Protein AF-A0A1V6ESP2-F1 (afdb_monomer_lite)

Sequence (107 aa):
MDVANRYYRDIPERVEDYFLNAGRGKVIGIAPYDMAGALLIAQEAGCIVTDAYGLTFDNLLLLDSSKGNHRSIVAAATMSLHEKLMSFFDTRIKQYEELLTRHIPSK

Structure (mmCIF, N/CA/C/O backbone):
data_AF-A0A1V6ESP2-F1
#
_entry.id   AF-A0A1V6ESP2-F1
#
loop_
_atom_site.group_PDB
_atom_site.id
_atom_site.type_symbol
_atom_site.label_atom_id
_atom_site.label_alt_id
_atom_site.label_comp_id
_atom_site.label_asym_id
_atom_site.label_entity_id
_atom_site.label_seq_id
_atom_site.pdbx_PDB_ins_code
_atom_site.Cartn_x
_atom_site.Cartn_y
_atom_site.Cartn_z
_atom_site.occupancy
_atom_site.B_iso_or_equiv
_atom_site.auth_seq_id
_atom_site.auth_comp_id
_atom_site.auth_asym_id
_atom_site.auth_atom_id
_atom_site.pdbx_PDB_model_num
ATOM 1 N N . MET A 1 1 ? 2.142 -3.852 7.247 1.00 85.94 1 MET A N 1
ATOM 2 C CA . MET A 1 1 ? 2.449 -2.602 6.528 1.00 85.94 1 MET A CA 1
ATOM 3 C C . MET A 1 1 ? 3.317 -2.951 5.341 1.00 85.94 1 MET A C 1
ATOM 5 O O . MET A 1 1 ? 4.227 -3.753 5.507 1.00 85.94 1 MET A O 1
ATOM 9 N N . ASP A 1 2 ? 3.038 -2.349 4.193 1.00 93.56 2 ASP A N 1
ATOM 10 C CA . ASP A 1 2 ? 3.846 -2.417 2.978 1.00 93.56 2 ASP A CA 1
ATOM 11 C C . ASP A 1 2 ? 3.870 -1.027 2.342 1.00 93.56 2 ASP A C 1
ATOM 13 O O . ASP A 1 2 ? 2.826 -0.390 2.211 1.00 93.56 2 ASP A O 1
ATOM 17 N N . VAL A 1 3 ? 5.055 -0.556 1.962 1.00 95.25 3 VAL A N 1
ATOM 18 C CA . VAL A 1 3 ? 5.242 0.728 1.273 1.00 95.25 3 VAL A CA 1
ATOM 19 C C . VAL A 1 3 ? 6.023 0.576 -0.032 1.00 95.25 3 VAL A C 1
ATOM 21 O O . VAL A 1 3 ? 6.254 1.569 -0.710 1.00 95.25 3 VAL A O 1
ATOM 24 N N . ALA A 1 4 ? 6.426 -0.638 -0.422 1.00 93.75 4 ALA A N 1
ATOM 25 C CA . ALA A 1 4 ? 7.282 -0.857 -1.588 1.00 93.75 4 ALA A CA 1
ATOM 26 C C . ALA A 1 4 ? 6.604 -0.376 -2.879 1.00 93.75 4 ALA A C 1
ATOM 28 O O . ALA A 1 4 ? 7.244 0.228 -3.737 1.00 93.75 4 ALA A O 1
ATOM 29 N N . ASN A 1 5 ? 5.285 -0.563 -2.971 1.00 93.06 5 ASN A N 1
ATOM 30 C CA . ASN A 1 5 ? 4.485 -0.080 -4.092 1.00 93.06 5 ASN A CA 1
ATOM 31 C C . ASN A 1 5 ? 4.603 1.442 -4.324 1.00 93.06 5 ASN A C 1
ATOM 33 O O . ASN A 1 5 ? 4.452 1.860 -5.468 1.00 93.06 5 ASN A O 1
ATOM 37 N N . ARG A 1 6 ? 4.922 2.250 -3.293 1.00 95.88 6 ARG A N 1
ATOM 38 C CA . ARG A 1 6 ? 5.196 3.691 -3.450 1.00 95.88 6 ARG A CA 1
ATOM 39 C C . ARG A 1 6 ? 6.350 3.922 -4.411 1.00 95.88 6 ARG A C 1
ATOM 41 O O . ARG A 1 6 ? 6.144 4.578 -5.415 1.00 95.88 6 ARG A O 1
ATOM 48 N N . TYR A 1 7 ? 7.502 3.286 -4.193 1.00 95.50 7 TYR A N 1
ATOM 49 C CA . TYR A 1 7 ? 8.660 3.452 -5.078 1.00 95.50 7 TYR A CA 1
ATOM 50 C C . TYR A 1 7 ? 8.338 3.080 -6.528 1.00 95.50 7 TYR A C 1
ATOM 52 O O . TYR A 1 7 ? 8.714 3.798 -7.448 1.00 95.50 7 TYR A O 1
ATOM 60 N N . TYR A 1 8 ? 7.617 1.972 -6.744 1.00 94.50 8 TYR A N 1
ATOM 61 C CA . TYR A 1 8 ? 7.247 1.551 -8.097 1.00 94.50 8 TYR A CA 1
ATOM 62 C C . TYR A 1 8 ? 6.289 2.537 -8.781 1.00 94.50 8 TYR A C 1
ATOM 64 O O . TYR A 1 8 ? 6.363 2.712 -9.991 1.00 94.50 8 TYR A O 1
ATOM 72 N N . ARG A 1 9 ? 5.383 3.178 -8.034 1.00 93.75 9 ARG A N 1
ATOM 73 C CA . ARG A 1 9 ? 4.425 4.150 -8.584 1.00 93.75 9 ARG A CA 1
ATOM 74 C C . ARG A 1 9 ? 4.996 5.564 -8.705 1.00 93.75 9 ARG A C 1
ATOM 76 O O . ARG A 1 9 ? 4.614 6.266 -9.634 1.00 93.75 9 ARG A O 1
ATOM 83 N N . ASP A 1 10 ? 5.879 5.954 -7.794 1.00 95.50 10 ASP A N 1
ATOM 84 C CA . ASP A 1 10 ? 6.438 7.303 -7.693 1.00 95.50 10 ASP A CA 1
ATOM 85 C C . ASP A 1 10 ? 7.638 7.478 -8.646 1.00 95.50 10 ASP A C 1
ATOM 87 O O . ASP A 1 10 ? 7.757 8.517 -9.292 1.00 95.50 10 ASP A O 1
ATOM 91 N N . ILE A 1 11 ? 8.495 6.454 -8.791 1.00 95.38 11 ILE A N 1
ATOM 92 C CA . ILE A 1 11 ? 9.692 6.477 -9.658 1.00 95.38 11 ILE A CA 1
ATOM 93 C C . ILE A 1 11 ? 9.866 5.184 -10.491 1.00 95.38 11 ILE A C 1
ATOM 95 O O . ILE A 1 11 ? 10.935 4.561 -10.447 1.00 95.38 11 ILE A O 1
ATOM 99 N N . PRO A 1 12 ? 8.855 4.748 -11.274 1.00 93.69 12 PRO A N 1
ATOM 100 C CA . PRO A 1 12 ? 8.884 3.473 -12.001 1.00 93.69 12 PRO A CA 1
ATOM 101 C C . PRO A 1 12 ? 10.128 3.302 -12.874 1.00 93.69 12 PRO A C 1
ATOM 103 O O . PRO A 1 12 ? 10.741 2.235 -12.843 1.00 93.69 12 PRO A O 1
ATOM 106 N N . GLU A 1 13 ? 10.569 4.348 -13.586 1.00 94.00 13 GLU A N 1
ATOM 107 C CA . GLU A 1 13 ? 11.723 4.243 -14.494 1.00 94.00 13 GLU A CA 1
ATOM 108 C C . GLU A 1 13 ? 13.044 3.989 -13.757 1.00 94.00 13 GLU A C 1
ATOM 110 O O . GLU A 1 13 ? 14.039 3.598 -14.367 1.00 94.00 13 GLU A O 1
ATOM 115 N N . ARG A 1 14 ? 13.075 4.232 -12.443 1.00 92.50 14 ARG A N 1
ATOM 116 C CA . ARG A 1 14 ? 14.250 4.024 -11.595 1.00 92.50 14 ARG A CA 1
ATOM 117 C C . ARG A 1 14 ? 14.257 2.667 -10.925 1.00 92.50 14 ARG A C 1
ATOM 119 O O . ARG A 1 14 ? 15.339 2.179 -10.607 1.00 92.50 14 ARG A O 1
ATOM 126 N N . VAL A 1 15 ? 13.081 2.088 -10.672 1.00 94.00 15 VAL A N 1
ATOM 127 C CA . VAL A 1 15 ? 12.984 0.887 -9.840 1.00 94.00 15 VAL A CA 1
ATOM 128 C C . VAL A 1 15 ? 12.418 -0.350 -10.526 1.00 94.00 15 VAL A C 1
ATOM 130 O O . VAL A 1 15 ? 12.546 -1.433 -9.958 1.00 94.00 15 VAL A O 1
ATOM 133 N N . GLU A 1 16 ? 11.839 -0.244 -11.725 1.00 94.50 16 GLU A N 1
ATOM 134 C CA . GLU A 1 16 ? 11.164 -1.365 -12.398 1.00 94.50 16 GLU A CA 1
ATOM 135 C C . GLU A 1 16 ? 12.038 -2.624 -12.502 1.00 94.50 16 GLU A C 1
ATOM 137 O O . GLU A 1 16 ? 11.565 -3.710 -12.162 1.00 94.50 16 GLU A O 1
ATOM 142 N N . ASP A 1 17 ? 13.325 -2.483 -12.826 1.00 94.88 17 ASP A N 1
ATOM 143 C CA . ASP A 1 17 ? 14.262 -3.611 -12.886 1.00 94.88 17 ASP A CA 1
ATOM 144 C C . ASP A 1 17 ? 14.411 -4.332 -11.538 1.00 94.88 17 ASP A C 1
ATOM 146 O O . ASP A 1 17 ? 14.458 -5.561 -11.503 1.00 94.88 17 ASP A O 1
ATOM 150 N N . TYR A 1 18 ? 14.434 -3.618 -10.406 1.00 94.12 18 TYR A N 1
ATOM 151 C CA . TYR A 1 18 ? 14.499 -4.263 -9.087 1.00 94.12 18 TYR A CA 1
ATOM 152 C C . TYR A 1 18 ? 13.242 -5.091 -8.810 1.00 94.12 18 TYR A C 1
ATOM 154 O O . TYR A 1 18 ? 13.344 -6.212 -8.309 1.00 94.12 18 TYR A O 1
ATOM 162 N N . PHE A 1 19 ? 12.064 -4.575 -9.172 1.00 94.75 19 PHE A N 1
ATOM 163 C CA . PHE A 1 19 ? 10.796 -5.284 -8.991 1.00 94.75 19 PHE A CA 1
ATOM 164 C C . PHE A 1 19 ? 10.677 -6.492 -9.923 1.00 94.75 19 PHE A C 1
ATOM 166 O O . PHE A 1 19 ? 10.253 -7.558 -9.476 1.00 94.75 19 PHE A O 1
ATOM 173 N N . LEU A 1 20 ? 11.081 -6.353 -11.189 1.00 95.19 20 LEU A N 1
ATOM 174 C CA . LEU A 1 20 ? 11.118 -7.452 -12.154 1.00 95.19 20 LEU A CA 1
ATOM 175 C C . LEU A 1 20 ? 12.105 -8.537 -11.722 1.00 95.19 20 LEU A C 1
ATOM 177 O O . LEU A 1 20 ? 11.764 -9.718 -11.766 1.00 95.19 20 LEU A O 1
ATOM 181 N N . ASN A 1 21 ? 13.300 -8.159 -11.267 1.00 95.38 21 ASN A N 1
ATOM 182 C CA . ASN A 1 21 ? 14.305 -9.107 -10.788 1.00 95.38 21 ASN A CA 1
ATOM 183 C C . ASN A 1 21 ? 13.817 -9.852 -9.539 1.00 95.38 21 ASN A C 1
ATOM 185 O O . ASN A 1 21 ? 13.931 -11.077 -9.472 1.00 95.38 21 ASN A O 1
ATOM 189 N N . ALA A 1 22 ? 13.203 -9.143 -8.587 1.00 94.12 22 ALA A N 1
ATOM 190 C CA . ALA A 1 22 ? 12.616 -9.753 -7.396 1.00 94.12 22 ALA A CA 1
ATOM 191 C C . ALA A 1 22 ? 11.465 -10.717 -7.739 1.00 94.12 22 ALA A C 1
ATOM 193 O O . ALA A 1 22 ? 11.372 -11.799 -7.159 1.00 94.12 22 ALA A O 1
ATOM 194 N N . GLY A 1 23 ? 10.616 -10.363 -8.707 1.00 92.25 23 GLY A N 1
ATOM 195 C CA . GLY A 1 23 ? 9.492 -11.187 -9.160 1.00 92.25 23 GLY A CA 1
ATOM 196 C C . GLY A 1 23 ? 9.799 -12.117 -10.336 1.00 92.25 23 GLY A C 1
ATOM 197 O O . GLY A 1 23 ? 8.868 -12.624 -10.961 1.00 92.25 23 GLY A O 1
ATOM 198 N N . ARG A 1 24 ? 11.081 -12.352 -10.658 1.00 94.06 24 ARG A N 1
ATOM 199 C CA . ARG A 1 24 ? 11.541 -13.258 -11.732 1.00 94.06 24 ARG A CA 1
ATOM 200 C C . ARG A 1 24 ? 10.867 -12.992 -13.088 1.00 94.06 24 ARG A C 1
ATOM 202 O O . ARG A 1 24 ? 10.357 -13.904 -13.735 1.00 94.06 24 ARG A O 1
ATOM 209 N N . GLY A 1 25 ? 10.864 -11.730 -13.508 1.00 93.19 25 GLY A N 1
ATOM 210 C CA . GLY A 1 25 ? 10.286 -11.268 -14.775 1.00 93.19 25 GLY A CA 1
ATOM 211 C C . GLY A 1 25 ? 8.860 -10.724 -14.666 1.00 93.19 25 GLY A C 1
ATOM 212 O O . GLY A 1 25 ? 8.274 -10.354 -15.680 1.00 93.19 25 GLY A O 1
ATOM 213 N N . LYS A 1 26 ? 8.293 -10.640 -13.457 1.00 91.06 26 LYS A N 1
ATOM 214 C CA . LYS A 1 26 ? 7.034 -9.933 -13.183 1.00 91.06 26 LYS A CA 1
ATOM 215 C C . LYS A 1 26 ? 7.243 -8.893 -12.093 1.00 91.06 26 LYS A C 1
ATOM 217 O O . LYS A 1 26 ? 7.999 -9.123 -11.159 1.00 91.06 26 LYS A O 1
ATOM 222 N N . VAL A 1 27 ? 6.555 -7.759 -12.200 1.00 91.44 27 VAL A N 1
ATOM 223 C CA . VAL A 1 27 ? 6.543 -6.753 -11.132 1.00 91.44 27 VAL A CA 1
ATOM 224 C C . VAL A 1 27 ? 5.817 -7.358 -9.938 1.00 91.44 27 VAL A C 1
ATOM 226 O O . VAL A 1 27 ? 4.632 -7.673 -10.034 1.00 91.44 27 VAL A O 1
ATOM 229 N N . ILE A 1 28 ? 6.534 -7.547 -8.834 1.00 88.81 28 ILE A N 1
ATOM 230 C CA . ILE A 1 28 ? 5.968 -8.110 -7.609 1.00 88.81 28 ILE A CA 1
ATOM 231 C C . ILE A 1 28 ? 5.261 -7.032 -6.777 1.00 88.81 28 ILE A C 1
ATOM 233 O O . ILE A 1 28 ? 5.654 -5.867 -6.765 1.00 88.81 28 ILE A O 1
ATOM 237 N N . GLY A 1 29 ? 4.205 -7.419 -6.076 1.00 88.12 29 GLY A N 1
ATOM 238 C CA . GLY A 1 29 ? 3.474 -6.586 -5.128 1.00 88.12 29 GLY A CA 1
ATOM 239 C C . GLY A 1 29 ? 2.504 -7.449 -4.331 1.00 88.12 29 GLY A C 1
ATOM 240 O O . GLY A 1 29 ? 2.322 -8.624 -4.652 1.00 88.12 29 GLY A O 1
ATOM 241 N N . ILE A 1 30 ? 1.893 -6.878 -3.293 1.00 87.31 30 ILE A N 1
ATOM 242 C CA . ILE A 1 30 ? 0.813 -7.557 -2.574 1.00 87.31 30 ILE A CA 1
ATOM 243 C C . ILE A 1 30 ? -0.358 -7.737 -3.535 1.00 87.31 30 ILE A C 1
ATOM 245 O O . ILE A 1 30 ? -0.847 -6.761 -4.115 1.00 87.31 30 ILE A O 1
ATOM 249 N N . ALA A 1 31 ? -0.811 -8.979 -3.690 1.00 88.12 31 ALA A N 1
ATOM 250 C CA . ALA A 1 31 ? -2.031 -9.236 -4.421 1.00 88.12 31 ALA A CA 1
ATOM 251 C C . ALA A 1 31 ? -3.230 -8.750 -3.583 1.00 88.12 31 ALA A C 1
ATOM 253 O O . ALA A 1 31 ? -3.317 -9.068 -2.395 1.00 88.12 31 ALA A O 1
ATOM 254 N N . PRO A 1 32 ? -4.176 -7.999 -4.167 1.00 91.00 32 PRO A N 1
ATOM 255 C CA . PRO A 1 32 ? -5.325 -7.455 -3.440 1.00 91.00 32 PRO A CA 1
ATOM 256 C C . PRO A 1 32 ? -6.131 -8.480 -2.632 1.00 91.00 32 PRO A C 1
ATOM 258 O O . PRO A 1 32 ? -6.599 -8.184 -1.532 1.00 91.00 32 PRO A O 1
ATOM 261 N N . TYR A 1 33 ? -6.279 -9.701 -3.146 1.00 91.62 33 TYR A N 1
ATOM 262 C CA . TYR A 1 33 ? -6.985 -10.769 -2.441 1.00 91.62 33 TYR A CA 1
ATOM 263 C C . TYR A 1 33 ? -6.255 -11.239 -1.168 1.00 91.62 33 TYR A C 1
ATOM 265 O O . TYR A 1 33 ? -6.925 -11.623 -0.212 1.00 91.62 33 TYR A O 1
ATOM 273 N N . ASP A 1 34 ? -4.920 -11.149 -1.103 1.00 89.75 34 ASP A N 1
ATOM 274 C CA . ASP A 1 34 ? -4.135 -11.558 0.074 1.00 89.75 34 ASP A CA 1
ATOM 275 C C . ASP A 1 34 ? -4.355 -10.610 1.263 1.00 89.75 34 ASP A C 1
ATOM 277 O O . ASP A 1 34 ? -4.273 -11.013 2.424 1.00 89.75 34 ASP A O 1
ATOM 281 N N . MET A 1 35 ? -4.661 -9.339 0.987 1.00 90.19 35 MET A N 1
ATOM 282 C CA . MET A 1 35 ? -4.904 -8.320 2.014 1.00 90.19 35 MET A CA 1
ATOM 283 C C . MET A 1 35 ? -6.372 -8.208 2.439 1.00 90.19 35 MET A C 1
ATOM 285 O O . MET A 1 35 ? -6.631 -7.679 3.518 1.00 90.19 35 MET A O 1
ATOM 289 N N . ALA A 1 36 ? -7.325 -8.720 1.654 1.00 91.81 36 ALA A N 1
ATOM 290 C CA . ALA A 1 36 ? -8.760 -8.523 1.883 1.00 91.81 36 ALA A CA 1
ATOM 291 C C . ALA A 1 36 ? -9.230 -8.979 3.277 1.00 91.81 36 ALA A C 1
ATOM 293 O O . ALA A 1 36 ? -9.903 -8.230 3.983 1.00 91.81 36 ALA A O 1
ATOM 294 N N . GLY A 1 37 ? -8.833 -10.183 3.704 1.00 93.75 37 GLY A N 1
ATOM 295 C CA . GLY A 1 37 ? -9.219 -10.712 5.017 1.00 93.75 37 GLY A CA 1
ATOM 296 C C . GLY A 1 37 ? -8.632 -9.908 6.180 1.00 93.75 37 GLY A C 1
ATOM 297 O O . GLY A 1 37 ? -9.334 -9.592 7.138 1.00 93.75 37 GLY A O 1
ATOM 298 N N . ALA A 1 38 ? -7.355 -9.526 6.080 1.00 93.00 38 ALA A N 1
ATOM 299 C CA . ALA A 1 38 ? -6.690 -8.719 7.101 1.00 93.00 38 ALA A CA 1
ATOM 300 C C . ALA A 1 38 ? -7.265 -7.295 7.180 1.00 93.00 38 ALA A C 1
ATOM 302 O O . ALA A 1 38 ? -7.390 -6.751 8.276 1.00 93.00 38 ALA A O 1
ATOM 303 N N . LEU A 1 39 ? -7.639 -6.713 6.036 1.00 93.94 39 LEU A N 1
ATOM 304 C CA . LEU A 1 39 ? -8.313 -5.418 5.950 1.00 93.94 39 LEU A CA 1
ATOM 305 C C . LEU A 1 39 ? -9.634 -5.425 6.712 1.00 93.94 39 LEU A C 1
ATOM 307 O O . LEU A 1 39 ? -9.819 -4.579 7.583 1.00 93.94 39 LEU A O 1
ATOM 311 N N . LEU A 1 40 ? -10.494 -6.412 6.440 1.00 94.69 40 LEU A N 1
ATOM 312 C CA . LEU A 1 40 ? -11.785 -6.542 7.112 1.00 94.69 40 LEU A CA 1
ATOM 313 C C . LEU A 1 40 ? -11.610 -6.658 8.631 1.00 94.69 40 LEU A C 1
ATOM 315 O O . LEU A 1 40 ? -12.212 -5.898 9.379 1.00 94.69 40 LEU A O 1
ATOM 319 N N . ILE A 1 41 ? -10.730 -7.555 9.090 1.00 97.50 41 ILE A N 1
ATOM 320 C CA . ILE A 1 41 ? -10.466 -7.739 10.527 1.00 97.50 41 ILE A CA 1
ATOM 321 C C . ILE A 1 41 ? -9.964 -6.440 11.164 1.00 97.50 41 ILE A C 1
ATOM 323 O O . ILE A 1 41 ? -10.416 -6.068 12.244 1.00 97.50 41 ILE A O 1
ATOM 327 N N . ALA A 1 42 ? -9.026 -5.746 10.516 1.00 96.56 42 ALA A N 1
ATOM 328 C CA . ALA A 1 42 ? -8.466 -4.510 11.044 1.00 96.56 42 ALA A CA 1
ATOM 329 C C . ALA A 1 42 ? -9.523 -3.399 11.137 1.00 96.56 42 ALA A C 1
ATOM 331 O O . ALA A 1 42 ? -9.581 -2.710 12.155 1.00 96.56 42 ALA A O 1
ATOM 332 N N . GLN A 1 43 ? -10.367 -3.251 10.113 1.00 95.25 43 GLN A N 1
ATOM 333 C CA . GLN A 1 43 ? -11.452 -2.269 10.091 1.00 95.25 43 GLN A CA 1
ATOM 334 C C . GLN A 1 43 ? -12.498 -2.558 11.176 1.00 95.25 43 GLN A C 1
ATOM 336 O O . GLN A 1 43 ? -12.842 -1.654 11.933 1.00 95.25 43 GLN A O 1
ATOM 341 N N . GLU A 1 44 ? -12.933 -3.813 11.320 1.00 97.88 44 GLU A N 1
ATOM 342 C CA . GLU A 1 44 ? -13.877 -4.234 12.370 1.00 97.88 44 GLU A CA 1
ATOM 343 C C . GLU A 1 44 ? -13.292 -4.082 13.785 1.00 97.88 44 GLU A C 1
ATOM 345 O O . GLU A 1 44 ? -14.006 -3.793 14.742 1.00 97.88 44 GLU A O 1
ATOM 350 N N . ALA A 1 45 ? -11.970 -4.205 13.930 1.00 98.12 45 ALA A N 1
ATOM 351 C CA . ALA A 1 45 ? -11.265 -3.920 15.179 1.00 98.12 45 ALA A CA 1
ATOM 352 C C . ALA A 1 45 ? -11.090 -2.411 15.461 1.00 98.12 45 ALA A C 1
ATOM 354 O O . ALA A 1 45 ? -10.471 -2.046 16.462 1.00 98.12 45 ALA A O 1
ATOM 355 N N . GLY A 1 46 ? -11.589 -1.528 14.588 1.00 97.69 46 GLY A N 1
ATOM 356 C CA . GLY A 1 46 ? -11.470 -0.075 14.720 1.00 97.69 46 GLY A CA 1
ATOM 357 C C . GLY A 1 46 ? -10.095 0.487 14.346 1.00 97.69 46 GLY A C 1
ATOM 358 O O . GLY A 1 46 ? -9.798 1.638 14.671 1.00 97.69 46 GLY A O 1
ATOM 359 N N . CYS A 1 47 ? -9.238 -0.291 13.677 1.00 98.25 47 CYS A N 1
ATOM 360 C CA . CYS A 1 47 ? -7.972 0.223 13.159 1.00 98.25 47 CYS A CA 1
ATOM 361 C C . CYS A 1 47 ? -8.210 1.190 11.992 1.00 98.25 47 CYS A C 1
ATOM 363 O O . CYS A 1 47 ? -9.118 1.018 11.180 1.00 98.25 47 CYS A O 1
ATOM 365 N N . ILE A 1 48 ? -7.310 2.160 11.848 1.00 98.00 48 ILE A N 1
ATOM 366 C CA . ILE A 1 48 ? -7.230 3.021 10.667 1.00 98.00 48 ILE A CA 1
ATOM 367 C C . ILE A 1 48 ? -6.369 2.315 9.624 1.00 98.00 48 ILE A C 1
ATOM 369 O O . ILE A 1 48 ? -5.228 1.949 9.922 1.00 98.00 48 ILE A O 1
ATOM 373 N N . VAL A 1 49 ? -6.899 2.123 8.415 1.00 97.19 49 VAL A N 1
ATOM 374 C CA . VAL A 1 49 ? -6.201 1.431 7.324 1.00 97.19 49 VAL A CA 1
ATOM 375 C C . VAL A 1 49 ? -6.338 2.223 6.026 1.00 97.19 49 VAL A C 1
ATOM 377 O O . VAL A 1 49 ? -7.447 2.519 5.592 1.00 97.19 49 VAL A O 1
ATOM 380 N N . THR A 1 50 ? -5.210 2.552 5.403 1.00 97.00 50 THR A N 1
ATOM 381 C CA . THR A 1 50 ? -5.132 3.254 4.110 1.00 97.00 50 THR A CA 1
ATOM 382 C C . THR A 1 50 ? -3.993 2.680 3.276 1.00 97.00 50 THR A C 1
ATOM 384 O O . THR A 1 50 ? -3.154 1.935 3.790 1.00 97.00 50 THR A O 1
ATOM 387 N N . ASP A 1 51 ? -3.897 3.051 2.004 1.00 95.75 51 ASP A N 1
ATOM 388 C CA . ASP A 1 51 ? -2.626 2.943 1.292 1.00 95.75 51 ASP A CA 1
ATOM 389 C C . ASP A 1 51 ? -1.617 3.983 1.821 1.00 95.75 51 ASP A C 1
ATOM 391 O O . ASP A 1 51 ? -1.945 4.850 2.641 1.00 95.75 51 ASP A O 1
ATOM 395 N N . ALA A 1 52 ? -0.365 3.908 1.375 1.00 96.38 52 ALA A N 1
ATOM 396 C CA . ALA A 1 52 ? 0.674 4.852 1.785 1.00 96.38 52 ALA A CA 1
ATOM 397 C C . ALA A 1 52 ? 0.555 6.234 1.106 1.00 96.38 52 ALA A C 1
ATOM 399 O O . ALA A 1 52 ? 1.466 7.049 1.248 1.00 96.38 52 ALA A O 1
ATOM 400 N N . TYR A 1 53 ? -0.542 6.518 0.395 1.00 96.06 53 TYR A N 1
ATOM 401 C CA . TYR A 1 53 ? -0.964 7.860 -0.026 1.00 96.06 53 TYR A CA 1
ATOM 402 C C . TYR A 1 53 ? -2.134 8.397 0.818 1.00 96.06 53 TYR A C 1
ATOM 404 O O . TYR A 1 53 ? -2.514 9.554 0.663 1.00 96.06 53 TYR A O 1
ATOM 412 N N . GLY A 1 54 ? -2.692 7.583 1.720 1.00 95.94 54 GLY A N 1
ATOM 413 C CA . GLY A 1 54 ? -3.837 7.939 2.557 1.00 95.94 54 GLY A CA 1
ATOM 414 C C . GLY A 1 54 ? -5.193 7.620 1.922 1.00 95.94 54 GLY A C 1
ATOM 415 O O . GLY A 1 54 ? -6.216 8.055 2.443 1.00 95.94 54 GLY A O 1
ATOM 416 N N . LEU A 1 55 ? -5.227 6.871 0.817 1.00 95.50 55 LEU A N 1
ATOM 417 C CA . LEU A 1 55 ? -6.462 6.484 0.135 1.00 95.50 55 LEU A CA 1
ATOM 418 C C . LEU A 1 55 ? -7.049 5.193 0.720 1.00 95.50 55 LEU A C 1
ATOM 420 O O . LEU A 1 55 ? -6.325 4.333 1.228 1.00 95.50 55 LEU A O 1
ATOM 424 N N . THR A 1 56 ? -8.372 5.051 0.628 1.00 94.44 56 THR A N 1
ATOM 425 C CA . THR A 1 56 ? -9.083 3.820 1.000 1.00 94.44 56 THR A CA 1
ATOM 426 C C . THR A 1 56 ? -8.931 2.742 -0.078 1.00 94.44 56 THR A C 1
ATOM 428 O O . THR A 1 56 ? -8.428 2.986 -1.178 1.00 94.44 56 THR A O 1
ATOM 431 N N . PHE A 1 57 ? -9.387 1.526 0.229 1.00 94.00 57 PHE A N 1
ATOM 432 C CA . PHE A 1 57 ? -9.331 0.377 -0.681 1.00 94.00 57 PHE A CA 1
ATOM 433 C C . PHE A 1 57 ? -10.665 0.082 -1.377 1.00 94.00 57 PHE A C 1
ATOM 43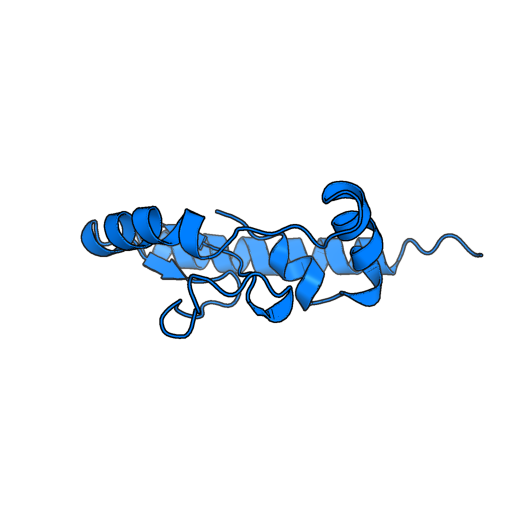5 O O . PHE A 1 57 ? -10.800 -0.962 -2.006 1.00 94.00 57 PHE A O 1
ATOM 442 N N . ASP A 1 58 ? -11.633 0.999 -1.314 1.00 91.44 58 ASP A N 1
ATOM 443 C CA . ASP A 1 58 ? -13.003 0.766 -1.804 1.00 91.44 58 ASP A CA 1
ATOM 444 C C . ASP A 1 58 ? -13.063 0.501 -3.317 1.00 91.44 58 ASP A C 1
ATOM 446 O O . ASP A 1 58 ? -13.942 -0.202 -3.803 1.00 91.44 58 ASP A O 1
ATOM 450 N N . ASN A 1 59 ? -12.089 1.033 -4.062 1.00 89.56 59 ASN A N 1
ATOM 451 C CA . ASN A 1 59 ? -11.969 0.859 -5.511 1.00 89.56 59 ASN A CA 1
ATOM 452 C C . ASN A 1 59 ? -10.958 -0.235 -5.909 1.00 89.56 59 ASN A C 1
ATOM 454 O O . ASN A 1 59 ? -10.559 -0.310 -7.072 1.00 89.56 59 ASN A O 1
ATOM 458 N N . LEU A 1 60 ? -10.478 -1.042 -4.958 1.00 90.75 60 LEU A N 1
ATOM 459 C CA . LEU A 1 60 ? -9.484 -2.078 -5.220 1.00 90.75 60 LEU A CA 1
ATOM 460 C C . LEU A 1 60 ? -10.148 -3.332 -5.805 1.00 90.75 60 LEU A C 1
ATOM 462 O O . LEU A 1 60 ? -10.959 -3.988 -5.154 1.00 90.75 60 LEU A O 1
ATOM 466 N N . LEU A 1 61 ? -9.767 -3.709 -7.026 1.00 94.25 61 LEU A N 1
ATOM 467 C CA . LEU A 1 61 ? -10.283 -4.919 -7.666 1.00 94.25 61 LEU A CA 1
ATOM 468 C C . LEU A 1 61 ? -9.558 -6.153 -7.117 1.00 94.25 61 LEU A C 1
ATOM 470 O O . LEU A 1 61 ? -8.375 -6.342 -7.379 1.00 94.25 61 LEU A O 1
ATOM 474 N N . LEU A 1 62 ? -10.253 -7.017 -6.375 1.00 93.25 62 LEU A N 1
ATOM 475 C CA . LEU A 1 62 ? -9.607 -8.114 -5.639 1.00 93.25 62 LEU A CA 1
ATOM 476 C C . LEU A 1 62 ? -8.830 -9.106 -6.515 1.00 93.25 62 LEU A C 1
ATOM 478 O O . LEU A 1 62 ? -7.830 -9.649 -6.063 1.00 93.25 62 LEU A O 1
ATOM 482 N N . LEU A 1 63 ? -9.280 -9.349 -7.748 1.00 93.88 63 LEU A N 1
ATOM 483 C CA . LEU A 1 63 ? -8.700 -10.358 -8.645 1.00 93.88 63 LEU A CA 1
ATOM 484 C C . LEU A 1 63 ? -7.831 -9.765 -9.762 1.00 93.88 63 LEU A C 1
ATOM 486 O O . LEU A 1 63 ? -7.303 -10.510 -10.585 1.00 93.88 63 LEU A O 1
ATOM 490 N N . ASP A 1 64 ? -7.681 -8.441 -9.813 1.00 92.19 64 ASP A N 1
ATOM 491 C CA . ASP A 1 64 ? -6.815 -7.801 -10.797 1.00 92.19 64 ASP A CA 1
ATOM 492 C C . ASP A 1 64 ? -5.365 -7.795 -10.287 1.00 92.19 64 ASP A C 1
ATOM 494 O O . ASP A 1 64 ? -5.013 -7.094 -9.338 1.00 92.19 64 ASP A O 1
ATOM 498 N N . SER A 1 65 ? -4.518 -8.599 -10.930 1.00 86.81 65 SER A N 1
ATOM 499 C CA . SER A 1 65 ? -3.084 -8.707 -10.643 1.00 86.81 65 SER A CA 1
ATOM 500 C C . SER A 1 65 ? -2.225 -7.815 -11.546 1.00 86.81 65 SER A C 1
ATOM 502 O O . SER A 1 65 ? -1.027 -8.061 -11.711 1.00 86.81 65 SER A O 1
ATOM 504 N N . SER A 1 66 ? -2.823 -6.845 -12.238 1.00 89.62 66 SER A N 1
ATOM 505 C CA . SER A 1 66 ? -2.072 -5.876 -13.021 1.00 89.62 66 SER A CA 1
ATOM 506 C C . SER A 1 66 ? -1.229 -4.996 -12.098 1.00 89.62 66 SER A C 1
ATOM 508 O O . SER A 1 66 ? -1.626 -4.643 -10.986 1.00 89.62 66 SER A O 1
ATOM 510 N N . LYS A 1 67 ? -0.057 -4.573 -12.585 1.00 88.31 67 LYS A N 1
ATOM 511 C CA . LYS A 1 67 ? 0.846 -3.693 -11.826 1.00 88.31 67 LYS A CA 1
ATOM 512 C C . LYS A 1 67 ? 0.178 -2.400 -11.338 1.00 88.31 67 LYS A C 1
ATOM 514 O O . LYS A 1 67 ? 0.561 -1.868 -10.301 1.00 88.31 67 LYS A O 1
ATOM 519 N N . G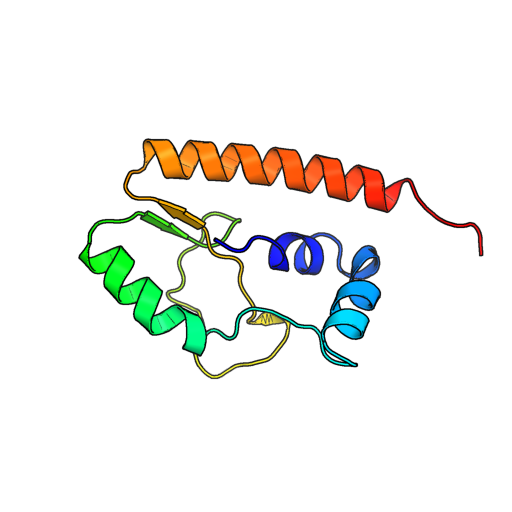LY A 1 68 ? -0.828 -1.911 -12.070 1.00 88.06 68 GLY A N 1
ATOM 520 C CA . GLY A 1 68 ? -1.593 -0.714 -11.717 1.00 88.06 68 GLY A CA 1
ATOM 521 C C . GLY A 1 68 ? -2.561 -0.918 -10.552 1.00 88.06 68 GLY A C 1
ATOM 522 O O . GLY A 1 68 ? -2.974 0.062 -9.930 1.00 88.06 68 GLY A O 1
ATOM 523 N N . ASN A 1 69 ? -2.900 -2.164 -10.222 1.00 91.69 69 ASN A N 1
ATOM 524 C CA . ASN A 1 69 ? -3.820 -2.500 -9.144 1.00 91.69 69 ASN A CA 1
ATOM 525 C C . ASN A 1 69 ? -3.109 -2.889 -7.836 1.00 91.69 69 ASN A C 1
ATOM 527 O O . ASN A 1 69 ? -3.727 -2.881 -6.777 1.00 91.69 69 ASN A O 1
ATOM 531 N N . HIS A 1 70 ? -1.793 -3.124 -7.864 1.00 91.06 70 HIS A N 1
ATOM 532 C CA . HIS A 1 70 ? -1.002 -3.258 -6.639 1.00 91.06 70 HIS A CA 1
ATOM 533 C C . HIS A 1 70 ? -1.109 -1.988 -5.778 1.00 91.06 70 HIS A C 1
ATOM 535 O O . HIS A 1 70 ? -1.103 -0.860 -6.290 1.00 91.06 70 HIS A O 1
ATOM 541 N N . ARG A 1 71 ? -1.203 -2.169 -4.459 1.00 92.56 71 ARG A N 1
ATOM 542 C CA . ARG A 1 71 ? -1.273 -1.080 -3.478 1.00 92.56 71 ARG A CA 1
ATOM 543 C C . ARG A 1 71 ? -0.261 -1.283 -2.362 1.00 92.56 71 ARG A C 1
ATOM 545 O O . ARG A 1 71 ? 0.171 -2.395 -2.080 1.00 92.56 71 ARG A O 1
ATOM 552 N N . SER A 1 72 ? 0.096 -0.174 -1.732 1.00 94.44 72 SER A N 1
ATOM 553 C CA . SER A 1 72 ? 0.707 -0.157 -0.405 1.00 94.44 72 SER A CA 1
ATOM 554 C C . SER A 1 72 ? -0.379 -0.287 0.667 1.00 94.44 72 SER A C 1
ATOM 556 O O . SER A 1 72 ? -1.564 -0.119 0.380 1.00 94.44 72 SER A O 1
ATOM 558 N N . ILE A 1 73 ? 0.013 -0.569 1.908 1.00 95.44 73 ILE A N 1
ATOM 559 C CA . ILE A 1 73 ? -0.904 -0.621 3.049 1.00 95.44 73 ILE A CA 1
ATOM 560 C C . ILE A 1 73 ? -0.234 -0.117 4.327 1.00 95.44 73 ILE A C 1
ATOM 562 O O . ILE A 1 73 ? 0.829 -0.591 4.742 1.00 95.44 73 ILE A O 1
ATOM 566 N N . VAL A 1 74 ? -0.907 0.806 5.003 1.00 97.12 74 VAL A N 1
ATOM 567 C CA . VAL A 1 74 ? -0.564 1.319 6.327 1.00 97.12 74 VAL A CA 1
ATOM 568 C C . VAL A 1 74 ? -1.778 1.118 7.225 1.00 97.12 74 VAL A C 1
ATOM 570 O O . VAL A 1 74 ? -2.850 1.653 6.963 1.00 97.12 74 VAL A O 1
ATOM 573 N N . ALA A 1 75 ? -1.599 0.325 8.279 1.00 97.31 75 ALA A N 1
ATOM 574 C CA . ALA A 1 75 ? -2.620 0.041 9.279 1.00 97.31 75 ALA A CA 1
ATOM 575 C C . ALA A 1 75 ? -2.100 0.446 10.660 1.00 97.31 75 ALA A C 1
ATOM 577 O O . ALA A 1 75 ? -0.944 0.160 10.986 1.00 97.31 75 ALA A O 1
ATOM 578 N N . ALA A 1 76 ? -2.939 1.084 11.472 1.00 98.25 76 ALA A N 1
ATOM 579 C CA . ALA A 1 76 ? -2.604 1.465 12.838 1.00 98.25 76 ALA A CA 1
ATOM 580 C C . ALA A 1 76 ? -3.831 1.406 13.753 1.00 98.25 76 ALA A C 1
ATOM 582 O O . ALA A 1 76 ? -4.947 1.697 13.334 1.00 98.25 76 ALA A O 1
ATOM 583 N N . ALA A 1 77 ? -3.609 1.087 15.029 1.00 97.88 77 ALA A N 1
ATOM 584 C CA . ALA A 1 77 ? -4.679 0.987 16.024 1.00 97.88 77 ALA A CA 1
ATOM 585 C C . ALA A 1 77 ? -5.298 2.345 16.413 1.00 97.88 77 ALA A C 1
ATOM 587 O O . ALA A 1 77 ? -6.367 2.383 17.010 1.00 97.88 77 ALA A O 1
ATOM 588 N N . THR A 1 78 ? -4.630 3.464 16.111 1.00 98.25 78 THR A N 1
ATOM 589 C CA . THR A 1 78 ? -5.130 4.816 16.394 1.00 98.25 78 THR A CA 1
ATOM 590 C C . THR A 1 78 ? -4.803 5.767 15.249 1.00 98.25 78 THR A C 1
ATOM 592 O O . THR A 1 78 ? -3.793 5.599 14.559 1.00 98.25 78 THR A O 1
ATOM 595 N N . MET A 1 79 ? -5.613 6.820 15.099 1.00 98.12 79 MET A N 1
ATOM 596 C CA . MET A 1 79 ? -5.360 7.883 14.119 1.00 98.12 79 MET A CA 1
ATOM 597 C C . MET A 1 79 ? -4.015 8.578 14.360 1.00 98.12 79 MET A C 1
ATOM 599 O O . MET A 1 79 ? -3.231 8.752 13.436 1.00 98.12 79 MET A O 1
ATOM 603 N N . SER A 1 80 ? -3.681 8.882 15.617 1.00 98.50 80 SER A N 1
ATOM 604 C CA . SER A 1 80 ? -2.425 9.566 15.949 1.00 98.50 80 SER A CA 1
ATOM 605 C C . SER A 1 80 ? -1.173 8.751 15.608 1.00 98.50 80 SER A C 1
ATOM 607 O O . SER A 1 80 ? -0.125 9.323 15.308 1.00 98.50 80 SER A O 1
ATOM 609 N N . LEU A 1 81 ? -1.248 7.417 15.662 1.00 98.44 81 LEU A N 1
ATOM 610 C CA . LEU A 1 81 ? -0.168 6.552 15.193 1.00 98.44 81 LEU A CA 1
ATOM 611 C C . LEU A 1 81 ? -0.152 6.480 13.665 1.00 98.44 81 LEU A C 1
ATOM 613 O O . LEU A 1 81 ? 0.925 6.546 13.077 1.00 98.44 81 LEU A O 1
ATOM 617 N N . HIS A 1 82 ? -1.324 6.370 13.034 1.00 98.50 82 HIS A N 1
ATOM 618 C CA . HIS A 1 82 ? -1.455 6.367 11.577 1.00 98.50 82 HIS A CA 1
ATOM 619 C C . HIS A 1 82 ? -0.806 7.610 10.957 1.00 98.50 82 HIS A C 1
ATOM 621 O O . HIS A 1 82 ? 0.108 7.476 10.151 1.00 98.50 82 HIS A O 1
ATOM 627 N N . GLU A 1 83 ? -1.154 8.806 11.432 1.00 98.44 83 GLU A N 1
ATOM 628 C CA . GLU A 1 83 ? -0.597 10.080 10.956 1.00 98.44 83 GLU A CA 1
ATOM 629 C C . GLU A 1 83 ? 0.931 10.147 11.097 1.00 98.44 83 GLU A C 1
ATOM 631 O O . GLU A 1 83 ? 1.636 10.561 10.172 1.00 98.44 83 GLU A O 1
ATOM 636 N N .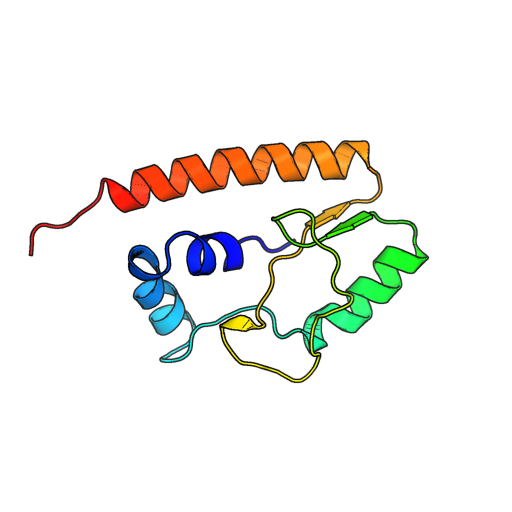 LYS A 1 84 ? 1.468 9.684 12.236 1.00 98.50 84 LYS A N 1
ATOM 637 C CA . LYS A 1 84 ? 2.920 9.616 12.466 1.00 98.50 84 LYS A CA 1
ATOM 638 C C . LYS A 1 84 ? 3.606 8.684 11.475 1.00 98.50 84 LYS A C 1
ATOM 640 O O . LYS A 1 84 ? 4.658 9.033 10.946 1.00 98.50 84 LYS A O 1
ATOM 645 N N . LEU A 1 85 ? 3.022 7.512 11.225 1.00 98.44 85 LEU A N 1
ATOM 646 C CA . LEU A 1 85 ? 3.541 6.552 10.255 1.00 98.44 85 LEU A CA 1
ATOM 647 C C . LEU A 1 85 ? 3.493 7.130 8.840 1.00 98.44 85 LEU A C 1
ATOM 649 O O . LEU A 1 85 ? 4.494 7.061 8.136 1.00 98.44 85 LEU A O 1
ATOM 653 N N . MET A 1 86 ? 2.383 7.755 8.447 1.00 98.38 86 MET A N 1
ATOM 654 C CA . MET A 1 86 ? 2.234 8.381 7.132 1.00 98.38 86 MET A CA 1
ATOM 655 C C . MET A 1 86 ? 3.289 9.467 6.892 1.00 98.38 86 MET A C 1
ATOM 657 O O . MET A 1 86 ? 3.983 9.431 5.878 1.00 98.38 86 MET A O 1
ATOM 661 N N . SER A 1 87 ? 3.479 10.381 7.850 1.00 98.38 87 SER A N 1
ATOM 662 C CA . SER A 1 87 ? 4.508 11.428 7.764 1.00 98.38 87 SER A CA 1
ATOM 663 C C . SER A 1 87 ? 5.926 10.846 7.734 1.00 98.38 87 SER A C 1
ATOM 665 O O . SER A 1 87 ? 6.764 11.274 6.931 1.00 98.38 87 SER A O 1
ATOM 667 N N . PHE A 1 88 ? 6.192 9.832 8.564 1.00 98.31 88 PHE A N 1
ATOM 668 C CA . PHE A 1 88 ? 7.475 9.139 8.580 1.00 98.31 88 PHE A CA 1
ATOM 669 C C . PHE A 1 88 ? 7.770 8.481 7.229 1.00 98.31 88 PHE A C 1
ATOM 671 O O . PHE A 1 88 ? 8.828 8.735 6.656 1.00 98.31 88 PHE A O 1
ATOM 678 N N . PHE A 1 89 ? 6.852 7.676 6.689 1.00 97.94 89 PHE A N 1
ATOM 679 C CA . PHE A 1 89 ? 7.084 6.989 5.419 1.00 97.94 89 PHE A CA 1
ATOM 680 C C . PHE A 1 89 ? 7.214 7.953 4.262 1.00 97.94 89 PHE A C 1
ATOM 682 O O . PHE A 1 89 ? 8.156 7.798 3.496 1.00 97.94 89 PHE A O 1
ATOM 689 N N . ASP A 1 90 ? 6.362 8.971 4.165 1.00 97.88 90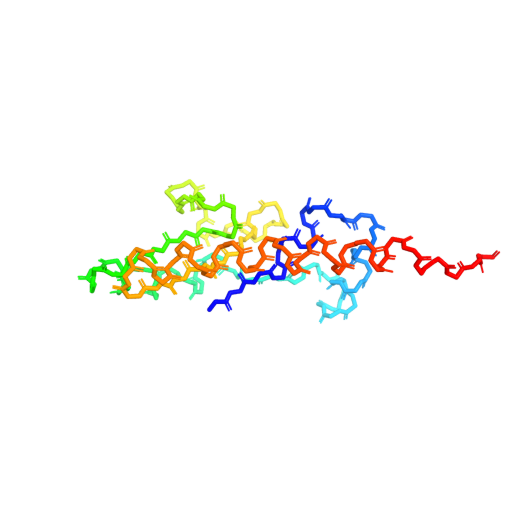 ASP A N 1
ATOM 690 C CA . ASP A 1 90 ? 6.481 9.965 3.101 1.00 97.88 90 ASP A CA 1
ATOM 691 C C . ASP A 1 90 ? 7.862 10.640 3.107 1.00 97.88 90 ASP A C 1
ATOM 693 O O . ASP A 1 90 ? 8.537 10.700 2.079 1.00 97.88 90 ASP A O 1
ATOM 697 N N . THR A 1 91 ? 8.342 11.043 4.288 1.00 98.31 91 THR A N 1
ATOM 698 C CA . THR A 1 91 ? 9.674 11.646 4.439 1.00 98.31 91 THR A CA 1
ATOM 699 C C . THR A 1 91 ? 10.786 10.676 4.039 1.00 98.31 91 THR A C 1
ATOM 701 O O . THR A 1 91 ? 11.714 11.046 3.318 1.00 98.31 91 THR A O 1
ATOM 704 N N . ARG A 1 92 ? 10.725 9.426 4.513 1.00 97.62 92 ARG A N 1
ATOM 705 C CA . ARG A 1 92 ? 11.775 8.427 4.263 1.00 97.62 92 ARG A CA 1
ATOM 706 C C . ARG A 1 92 ? 11.792 7.947 2.818 1.00 97.62 92 ARG A C 1
ATOM 708 O O . ARG A 1 92 ? 12.878 7.761 2.279 1.00 97.62 92 ARG A O 1
ATOM 715 N N . ILE A 1 93 ? 10.628 7.784 2.200 1.00 97.44 93 ILE A N 1
ATOM 716 C CA . ILE A 1 93 ? 10.491 7.407 0.792 1.00 97.44 93 ILE A CA 1
ATOM 717 C C . ILE A 1 93 ? 11.134 8.481 -0.077 1.00 97.44 93 ILE A C 1
ATOM 719 O O . ILE A 1 93 ? 12.077 8.162 -0.791 1.00 97.44 93 ILE A O 1
ATOM 723 N N . LYS A 1 94 ? 10.758 9.756 0.093 1.00 97.12 94 LYS A N 1
ATOM 724 C CA . LYS A 1 94 ? 11.351 10.876 -0.660 1.00 97.12 94 LYS A CA 1
ATOM 725 C C . LYS A 1 94 ? 12.873 10.938 -0.520 1.00 97.12 94 LYS A C 1
ATOM 727 O O . LYS A 1 94 ? 13.587 11.076 -1.507 1.00 97.12 94 LYS A O 1
ATOM 732 N N . GLN A 1 95 ? 13.391 10.755 0.697 1.00 96.94 95 GLN A N 1
ATOM 733 C CA . GLN A 1 95 ? 14.839 10.694 0.931 1.00 96.94 95 GLN A CA 1
ATOM 734 C C . GLN A 1 95 ? 15.512 9.553 0.152 1.00 96.94 95 GLN A C 1
ATOM 736 O O . GLN A 1 95 ? 16.588 9.746 -0.412 1.00 96.94 95 GLN A O 1
ATOM 741 N N . TYR A 1 96 ? 14.901 8.367 0.109 1.00 95.62 96 TYR A N 1
ATOM 742 C CA . TYR A 1 96 ? 15.430 7.236 -0.654 1.00 95.62 96 TYR A CA 1
ATOM 743 C C . TYR A 1 96 ? 15.293 7.424 -2.168 1.00 95.62 96 TYR A C 1
ATOM 745 O O . TYR A 1 96 ? 16.222 7.090 -2.898 1.00 95.62 96 TYR A O 1
ATOM 753 N N . GLU A 1 97 ? 14.190 7.995 -2.646 1.00 95.44 97 GLU A N 1
ATOM 754 C CA . GLU A 1 97 ? 13.985 8.323 -4.061 1.00 95.44 97 GLU A CA 1
ATOM 755 C C . GLU A 1 97 ? 15.052 9.297 -4.567 1.00 95.44 97 GLU A C 1
ATOM 757 O O . GLU A 1 97 ? 15.635 9.087 -5.634 1.00 95.44 97 GLU A O 1
ATOM 762 N N . GLU A 1 98 ? 15.392 10.314 -3.773 1.00 95.12 98 GLU A N 1
ATOM 763 C CA . GLU A 1 98 ? 16.499 11.218 -4.078 1.00 95.12 98 GLU A CA 1
ATOM 764 C C . GLU A 1 98 ? 17.842 10.479 -4.150 1.00 95.12 98 GLU A C 1
ATOM 766 O O . GLU A 1 98 ? 18.629 10.717 -5.067 1.00 95.12 98 GLU A O 1
ATOM 771 N N . LEU A 1 99 ? 18.120 9.571 -3.209 1.00 93.50 99 LEU A N 1
ATOM 772 C CA . LEU A 1 99 ? 19.364 8.794 -3.200 1.00 93.50 99 LEU A CA 1
ATOM 773 C C . LEU A 1 99 ? 19.485 7.879 -4.422 1.00 93.50 99 LEU A C 1
ATOM 775 O O . LEU A 1 99 ? 20.559 7.821 -5.030 1.00 93.50 99 LEU A O 1
ATOM 779 N N . LEU A 1 100 ? 18.395 7.205 -4.794 1.00 90.12 100 LEU A N 1
ATOM 780 C CA . LEU A 1 100 ? 18.315 6.350 -5.980 1.00 90.12 100 LEU A CA 1
ATOM 781 C C . LEU A 1 100 ? 18.446 7.163 -7.271 1.00 90.12 100 LEU A C 1
ATOM 783 O O . LEU A 1 100 ? 19.069 6.711 -8.226 1.00 90.12 100 LEU A O 1
ATOM 787 N N . THR A 1 101 ? 17.926 8.389 -7.288 1.00 84.31 101 THR A N 1
ATOM 788 C CA . THR A 1 101 ? 18.045 9.285 -8.446 1.00 84.31 101 THR A CA 1
ATOM 789 C C . THR A 1 101 ? 19.470 9.820 -8.620 1.00 84.31 101 THR A C 1
ATOM 791 O O . THR A 1 101 ? 19.917 10.009 -9.750 1.00 84.31 101 THR A O 1
ATOM 794 N N . ARG A 1 102 ? 20.208 10.047 -7.522 1.00 82.56 102 ARG A N 1
ATOM 795 C CA . ARG A 1 102 ? 21.601 10.534 -7.548 1.00 82.56 102 ARG A CA 1
ATOM 796 C C . ARG A 1 102 ? 22.611 9.460 -7.970 1.00 82.56 102 ARG A C 1
ATOM 798 O O . ARG A 1 102 ? 23.617 9.797 -8.588 1.00 8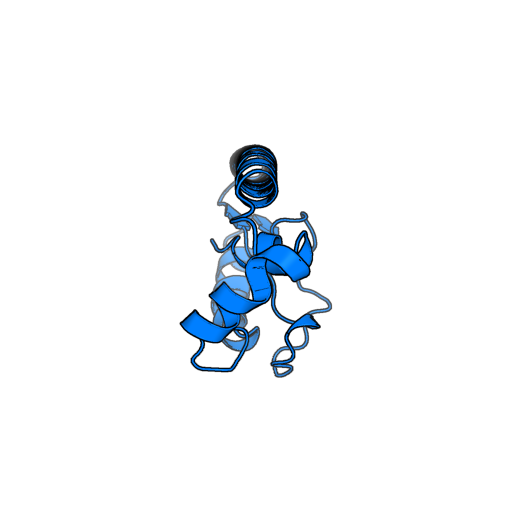2.56 102 ARG A O 1
ATOM 805 N N . HIS A 1 103 ? 22.365 8.189 -7.651 1.00 67.31 103 HIS A N 1
ATOM 806 C CA . HIS A 1 103 ? 23.243 7.077 -8.030 1.00 67.31 103 HIS A CA 1
ATOM 807 C C . HIS A 1 103 ? 22.926 6.594 -9.448 1.00 67.31 103 HIS A C 1
ATOM 809 O O . HIS A 1 103 ? 22.288 5.565 -9.647 1.00 67.31 103 HIS A O 1
ATOM 815 N N . ILE A 1 104 ? 23.396 7.341 -10.445 1.00 64.88 104 ILE A N 1
ATOM 816 C CA . ILE A 1 104 ? 23.456 6.876 -11.832 1.00 64.88 104 ILE A CA 1
ATOM 817 C C . ILE A 1 104 ? 24.849 6.265 -12.036 1.00 64.88 104 ILE A C 1
ATOM 819 O O . ILE A 1 104 ? 25.830 7.010 -12.007 1.00 64.88 104 ILE A O 1
ATOM 823 N N . PRO A 1 105 ? 24.994 4.947 -12.259 1.00 56.06 105 PRO A N 1
ATOM 824 C CA . PRO A 1 105 ? 26.193 4.453 -12.913 1.00 56.06 105 PRO A CA 1
ATOM 825 C C . PRO A 1 105 ? 26.177 5.042 -14.326 1.00 56.06 105 PRO A C 1
ATOM 827 O O . PRO A 1 105 ? 25.215 4.813 -15.064 1.00 56.06 105 PRO A O 1
ATOM 830 N N . SER A 1 106 ? 27.188 5.835 -14.695 1.00 50.56 106 SER A N 1
ATOM 831 C CA . SER A 1 106 ? 27.391 6.183 -16.105 1.00 50.56 106 SER A CA 1
ATOM 832 C C . SER A 1 106 ? 27.373 4.888 -16.913 1.00 50.56 106 SER A C 1
ATOM 834 O O . SER A 1 106 ? 28.136 3.970 -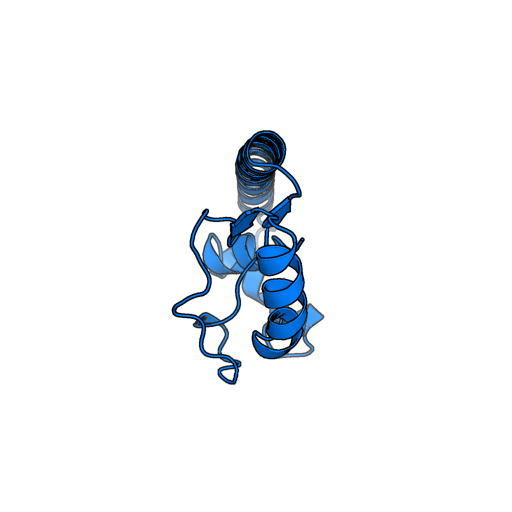16.605 1.00 50.56 106 SER A O 1
ATOM 836 N N . LYS A 1 107 ? 26.459 4.805 -17.883 1.00 46.50 107 LYS A N 1
ATOM 837 C CA . LYS A 1 107 ? 26.533 3.787 -18.932 1.00 46.50 107 LYS A CA 1
ATOM 838 C C . LYS A 1 107 ? 27.798 3.983 -19.754 1.00 46.50 107 LYS A C 1
ATOM 840 O O . LYS A 1 107 ? 28.157 5.160 -19.986 1.00 46.50 107 LYS A O 1
#

Radius of gyration: 15.03 Å; chains: 1; bounding box: 41×25×35 Å

pLDDT: mean 92.49, std 8.72, range [46.5, 98.5]

Secondary structure (DSSP, 8-state):
-B-HHHHHHHSHHHHHHHHHHHTTTS-----HHHHHHHHHHHHHTT-EEE-TTS--STT--TT--STTT---BEEESSHHHHHHHHHHHHHHHHHHHHHHHH-----

Foldseek 3Di:
DFQVLVCCVVPVVLCVVVQCVVVVNDRDADQLQNCVVVVVVLVVLVKDKAFLVRHDCPVQDRHDPDSVRGTHMDIGNDPVVSVVVSVVCVVVVVVVSVVSVPDDDDD